Protein AF-A0A844DD32-F1 (afdb_monomer_lite)

Structure (mmCIF, N/CA/C/O backbone):
data_AF-A0A844DD32-F1
#
_entry.id   AF-A0A844DD32-F1
#
loop_
_atom_site.group_PDB
_atom_site.id
_atom_site.type_symbol
_atom_site.label_atom_id
_atom_site.label_alt_id
_atom_site.label_comp_id
_atom_site.label_asym_id
_atom_site.label_entity_id
_atom_site.label_seq_id
_atom_site.pdbx_PDB_ins_code
_atom_site.Cartn_x
_atom_site.Cartn_y
_atom_site.Cartn_z
_atom_site.occupancy
_atom_site.B_iso_or_equiv
_atom_site.auth_seq_id
_atom_site.auth_comp_id
_atom_site.auth_asym_id
_atom_site.auth_atom_id
_atom_site.pdbx_PDB_model_num
ATOM 1 N N . MET A 1 1 ? -23.921 14.539 24.095 1.00 48.16 1 MET A N 1
ATOM 2 C CA . MET A 1 1 ? -22.974 13.669 23.365 1.00 48.16 1 MET A CA 1
ATOM 3 C C . MET A 1 1 ? -21.650 13.730 24.104 1.00 48.16 1 MET A C 1
ATOM 5 O O . MET A 1 1 ? -21.201 14.826 24.404 1.00 48.16 1 MET A O 1
ATOM 9 N N . SER A 1 2 ? -21.142 12.584 24.557 1.00 51.53 2 SER A N 1
ATOM 10 C CA . SER A 1 2 ? -20.052 12.506 25.541 1.00 51.53 2 SER A CA 1
ATOM 11 C C . SER A 1 2 ? -18.689 12.735 24.883 1.00 51.53 2 SER A C 1
ATOM 13 O O . SER A 1 2 ? -18.417 12.130 23.850 1.00 51.53 2 SER A O 1
ATOM 15 N N . ALA A 1 3 ? -17.818 13.534 25.510 1.00 51.53 3 ALA A N 1
ATOM 16 C CA . ALA A 1 3 ? -16.422 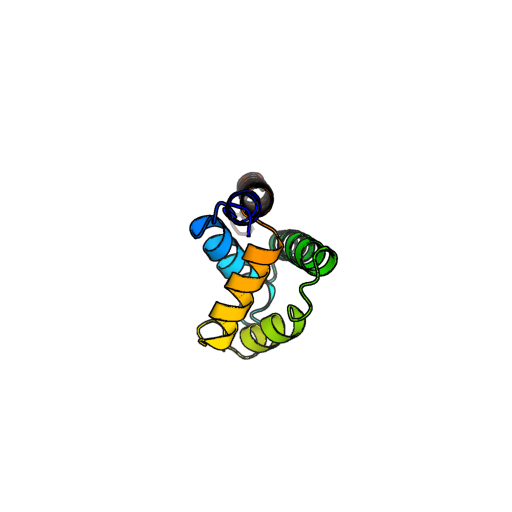13.755 25.099 1.00 51.53 3 ALA A CA 1
ATOM 17 C C . ALA A 1 3 ? -15.606 12.450 24.957 1.00 51.53 3 ALA A C 1
ATOM 19 O O . ALA A 1 3 ? -14.581 12.421 24.287 1.00 51.53 3 ALA A O 1
ATOM 20 N N . ARG A 1 4 ? -16.113 11.347 25.520 1.00 49.84 4 ARG A N 1
ATOM 21 C CA . ARG A 1 4 ? -15.544 10.001 25.409 1.00 49.84 4 ARG A CA 1
ATOM 22 C C . ARG A 1 4 ? -15.515 9.444 23.976 1.00 49.84 4 ARG A C 1
ATOM 24 O O . ARG A 1 4 ? -14.626 8.669 23.674 1.00 49.84 4 ARG A O 1
ATOM 31 N N . LEU A 1 5 ? -16.434 9.868 23.101 1.00 46.81 5 LEU A N 1
ATOM 32 C CA . LEU A 1 5 ? -16.444 9.474 21.679 1.00 46.81 5 LEU A CA 1
ATOM 33 C C . LEU A 1 5 ? -15.402 10.231 20.840 1.00 46.81 5 LEU A C 1
ATOM 35 O O . LEU A 1 5 ? -15.009 9.750 19.787 1.00 46.81 5 LEU A O 1
ATOM 39 N N . LEU A 1 6 ? -14.957 11.407 21.296 1.00 44.25 6 LEU A N 1
ATOM 40 C CA . LEU A 1 6 ? -13.899 12.169 20.6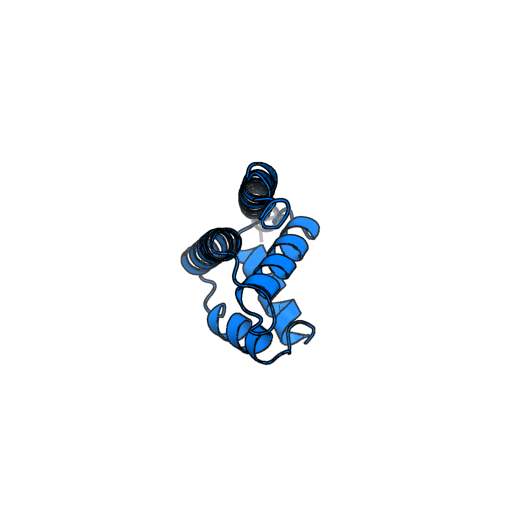23 1.00 44.25 6 LEU A CA 1
ATOM 41 C C . LEU A 1 6 ? -12.501 11.646 20.989 1.00 44.25 6 LEU A C 1
ATOM 43 O O . LEU A 1 6 ? -11.602 11.728 20.166 1.00 44.25 6 LEU A O 1
ATOM 47 N N . GLN A 1 7 ? -12.333 11.046 22.173 1.00 42.75 7 GLN A N 1
ATOM 48 C CA . GLN A 1 7 ? -11.068 10.425 22.595 1.00 42.75 7 GLN A CA 1
ATOM 49 C C . GLN A 1 7 ? -10.784 9.059 21.947 1.00 42.75 7 GLN A C 1
ATOM 51 O O . GLN A 1 7 ? -9.640 8.628 21.946 1.00 42.75 7 GLN A O 1
ATOM 56 N N . GLU A 1 8 ? -11.781 8.385 21.363 1.00 39.09 8 GLU A N 1
ATOM 57 C CA . GLU A 1 8 ? -11.559 7.180 20.535 1.00 39.09 8 GLU A CA 1
ATOM 58 C C . GLU A 1 8 ? -11.164 7.524 19.082 1.00 39.09 8 GLU A C 1
ATOM 60 O O . GLU A 1 8 ? -10.920 6.628 18.277 1.00 39.09 8 GLU A O 1
ATOM 65 N N . LEU A 1 9 ? -11.109 8.819 18.741 1.00 41.84 9 LEU A N 1
ATOM 66 C CA . LEU A 1 9 ? -10.874 9.347 17.392 1.00 41.84 9 LEU A CA 1
ATOM 67 C C . LEU A 1 9 ? -9.566 10.133 17.247 1.00 41.84 9 LEU A C 1
ATOM 69 O O . LEU A 1 9 ? -9.313 10.689 16.182 1.00 41.84 9 LEU A O 1
ATOM 73 N N . GLU A 1 10 ? -8.697 10.122 18.257 1.00 41.16 10 GLU A N 1
ATOM 74 C CA . GLU A 1 10 ? -7.270 10.345 18.026 1.00 41.16 10 GLU A CA 1
ATOM 75 C C . GLU A 1 10 ? -6.698 9.029 17.486 1.00 41.16 10 GLU A C 1
ATOM 77 O O . GLU A 1 10 ? -5.994 8.289 18.169 1.00 41.16 10 GLU A O 1
ATOM 82 N N . LEU A 1 11 ? -7.051 8.699 16.237 1.00 50.69 11 LEU A N 1
ATOM 83 C CA . LEU A 1 11 ? -6.126 7.940 15.408 1.00 50.69 11 LEU A CA 1
ATOM 84 C C . LEU A 1 11 ? -4.853 8.778 15.440 1.00 50.69 11 LEU A C 1
ATOM 86 O O . LEU A 1 11 ? -4.805 9.829 14.807 1.00 50.69 11 LEU A O 1
ATOM 90 N N . GLU A 1 12 ? -3.861 8.376 16.237 1.00 54.12 12 GLU A N 1
ATOM 91 C CA . GLU A 1 12 ? -2.501 8.837 16.005 1.00 54.12 12 GLU A CA 1
ATOM 92 C C . GLU A 1 12 ? -2.279 8.580 14.521 1.00 54.12 12 GLU A C 1
ATOM 94 O O . GLU A 1 12 ? -2.366 7.446 14.058 1.00 54.12 12 GLU A O 1
ATOM 99 N N . GLU A 1 13 ? -2.203 9.640 13.732 1.00 62.50 13 GLU A N 1
ATOM 100 C CA . GLU A 1 13 ? -1.913 9.530 12.321 1.00 62.50 13 GLU A CA 1
ATOM 101 C C . GLU A 1 13 ? -0.398 9.507 12.212 1.00 62.50 13 GLU A C 1
ATOM 103 O O . GLU A 1 13 ? 0.315 10.280 12.853 1.00 62.50 13 GLU A O 1
ATOM 108 N N . CYS A 1 14 ? 0.110 8.615 11.376 1.00 77.88 14 CYS A N 1
ATOM 109 C CA . CYS A 1 14 ? 1.521 8.563 11.044 1.00 77.88 14 CYS A CA 1
ATOM 110 C C . CYS A 1 14 ? 1.648 8.856 9.543 1.00 77.88 14 CYS A C 1
ATOM 112 O O . CYS A 1 14 ? 1.692 7.940 8.716 1.00 77.88 14 CYS A O 1
ATOM 114 N N . PRO A 1 15 ? 1.681 10.148 9.156 1.00 83.75 15 PRO A N 1
ATOM 115 C CA . PRO A 1 15 ? 1.751 10.541 7.751 1.00 83.75 15 PRO A CA 1
ATOM 116 C C . PRO A 1 15 ? 2.963 9.930 7.042 1.00 83.75 15 PRO A C 1
ATOM 118 O O . PRO A 1 15 ? 2.879 9.526 5.884 1.00 83.75 15 PRO A O 1
ATOM 121 N N . GLN A 1 16 ? 4.081 9.798 7.761 1.00 89.19 16 GLN A N 1
ATOM 122 C CA . GLN A 1 16 ? 5.329 9.289 7.206 1.00 89.19 16 GLN A CA 1
ATOM 123 C C . GLN A 1 16 ? 5.263 7.797 6.856 1.00 89.19 16 GLN A C 1
ATOM 125 O O . GLN A 1 16 ? 5.713 7.409 5.776 1.00 89.19 16 GLN A O 1
ATOM 130 N N . CYS A 1 17 ? 4.691 6.951 7.720 1.00 92.00 17 CYS A N 1
ATOM 131 C CA . CYS A 1 17 ? 4.558 5.523 7.424 1.00 92.00 17 CYS A CA 1
ATOM 132 C C . CYS A 1 17 ? 3.497 5.266 6.350 1.00 92.00 17 CYS A C 1
ATOM 134 O O . CYS A 1 17 ? 3.701 4.389 5.513 1.00 92.00 17 CYS A O 1
ATOM 136 N N . ILE A 1 18 ? 2.428 6.070 6.289 1.00 92.31 18 ILE A N 1
ATOM 137 C CA . ILE A 1 18 ? 1.448 6.015 5.193 1.00 92.31 18 ILE A CA 1
ATOM 138 C C . ILE A 1 18 ? 2.115 6.360 3.857 1.00 92.31 18 ILE A C 1
ATOM 140 O O . ILE A 1 18 ? 1.993 5.597 2.899 1.00 92.31 18 ILE A O 1
ATOM 144 N N . ALA A 1 19 ? 2.876 7.456 3.798 1.00 91.94 19 ALA A N 1
ATOM 145 C CA . ALA A 1 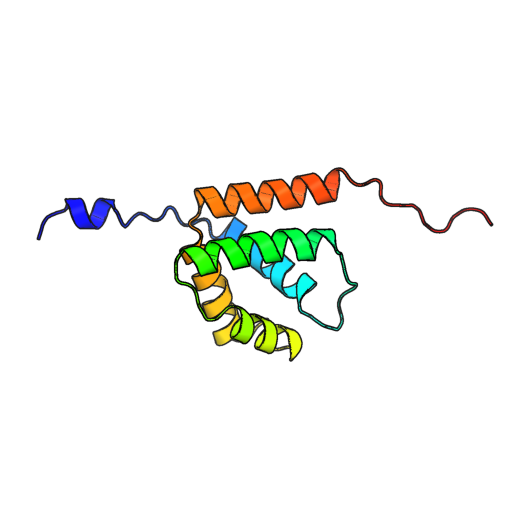19 ? 3.615 7.844 2.598 1.00 91.94 19 ALA A CA 1
ATOM 146 C C . ALA A 1 19 ? 4.651 6.783 2.187 1.00 91.94 19 ALA A C 1
ATOM 148 O O . ALA A 1 19 ? 4.774 6.449 1.008 1.00 91.94 19 ALA A O 1
ATOM 149 N N . THR A 1 20 ? 5.364 6.215 3.162 1.00 93.50 20 THR A N 1
ATOM 150 C CA . THR A 1 20 ? 6.365 5.165 2.931 1.00 93.50 20 THR A CA 1
ATOM 151 C C . THR A 1 20 ? 5.720 3.904 2.366 1.00 93.50 20 THR A C 1
ATOM 153 O O . THR A 1 20 ? 6.139 3.413 1.319 1.00 93.50 20 THR A O 1
ATOM 156 N N . PHE A 1 21 ? 4.657 3.408 3.002 1.00 94.88 21 PHE A N 1
ATOM 157 C CA . PHE A 1 21 ? 3.854 2.317 2.461 1.00 94.88 21 PHE A CA 1
ATOM 158 C C . PHE A 1 21 ? 3.377 2.627 1.045 1.00 94.88 21 PHE A C 1
ATOM 160 O O . PHE A 1 21 ? 3.499 1.769 0.178 1.00 94.88 21 PHE A O 1
ATOM 167 N N . TYR A 1 22 ? 2.859 3.832 0.794 1.00 95.94 22 TYR A N 1
ATOM 168 C CA . TYR A 1 22 ? 2.336 4.188 -0.517 1.00 95.94 22 TYR A CA 1
ATOM 169 C C . TYR A 1 22 ? 3.415 4.102 -1.600 1.00 95.94 22 TYR A C 1
ATOM 171 O O . TYR A 1 22 ? 3.177 3.529 -2.661 1.00 95.94 22 TYR A O 1
ATOM 179 N N . ALA A 1 23 ? 4.632 4.568 -1.314 1.00 94.75 23 ALA A N 1
ATOM 180 C CA . ALA A 1 23 ? 5.765 4.401 -2.219 1.00 94.75 23 ALA A CA 1
ATOM 181 C C . ALA A 1 23 ? 6.048 2.916 -2.522 1.00 94.75 23 ALA A C 1
ATOM 183 O O . ALA A 1 23 ? 6.228 2.542 -3.681 1.00 94.75 23 ALA A O 1
ATOM 184 N N . PHE A 1 24 ? 6.019 2.045 -1.510 1.00 95.12 24 PHE A N 1
ATOM 185 C CA . PHE A 1 24 ? 6.184 0.601 -1.711 1.00 95.12 24 PHE A CA 1
ATOM 186 C C . PHE A 1 24 ? 5.014 -0.044 -2.452 1.00 95.12 24 PHE A C 1
ATOM 188 O O . PHE A 1 24 ? 5.224 -0.932 -3.277 1.00 95.12 24 PHE A O 1
ATOM 195 N N . PHE A 1 25 ? 3.791 0.418 -2.208 1.00 96.75 25 PHE A N 1
ATOM 196 C CA . PHE A 1 25 ? 2.608 -0.010 -2.939 1.00 96.75 25 PHE A CA 1
ATOM 197 C C . PHE A 1 25 ? 2.741 0.327 -4.426 1.00 96.75 25 PHE A C 1
ATOM 199 O O . PHE A 1 25 ? 2.439 -0.520 -5.268 1.00 96.75 25 PHE A O 1
ATOM 206 N N . VAL A 1 26 ? 3.244 1.524 -4.751 1.00 96.12 26 VAL A N 1
ATOM 207 C CA . VAL A 1 26 ? 3.553 1.923 -6.129 1.00 96.12 26 VAL A CA 1
ATOM 208 C C . VAL A 1 26 ? 4.584 0.979 -6.737 1.00 96.12 26 VAL A C 1
ATOM 210 O O . VAL A 1 26 ? 4.317 0.388 -7.777 1.00 96.12 26 VAL A O 1
ATOM 213 N N . VAL A 1 27 ? 5.708 0.741 -6.056 1.00 94.44 27 VAL A N 1
ATOM 214 C CA . VAL A 1 27 ? 6.747 -0.194 -6.527 1.00 94.44 27 VAL A CA 1
ATOM 215 C C . VAL A 1 27 ? 6.202 -1.608 -6.757 1.00 94.44 27 VAL A C 1
ATOM 217 O O . VAL A 1 27 ? 6.616 -2.285 -7.694 1.00 94.44 27 VAL A O 1
ATOM 220 N N . ALA A 1 28 ? 5.269 -2.070 -5.924 1.00 95.62 28 ALA A N 1
ATOM 221 C CA . ALA A 1 28 ? 4.698 -3.407 -6.046 1.00 95.62 28 ALA A CA 1
ATOM 222 C C . ALA A 1 28 ? 3.723 -3.570 -7.226 1.00 95.62 28 ALA A C 1
ATOM 224 O O . ALA A 1 28 ? 3.567 -4.696 -7.706 1.00 95.62 28 ALA A O 1
ATOM 225 N N . ASN A 1 29 ? 3.067 -2.489 -7.667 1.00 95.81 29 ASN A N 1
ATOM 226 C CA . ASN A 1 29 ? 1.957 -2.535 -8.630 1.00 95.81 29 ASN A CA 1
ATOM 227 C C . ASN A 1 29 ? 2.228 -1.793 -9.951 1.00 95.81 29 ASN A C 1
ATOM 229 O O . ASN A 1 29 ? 1.484 -1.987 -10.911 1.00 95.81 29 ASN A O 1
ATOM 233 N N . ASP A 1 30 ? 3.272 -0.969 -10.031 1.00 94.00 30 ASP A N 1
ATOM 234 C CA . ASP A 1 30 ? 3.684 -0.302 -11.266 1.00 94.00 30 ASP A CA 1
ATOM 235 C C . ASP A 1 30 ? 4.381 -1.316 -12.202 1.00 94.00 30 ASP A C 1
ATOM 237 O O . ASP A 1 30 ? 5.411 -1.891 -11.833 1.00 94.00 30 ASP A O 1
ATOM 241 N N . PRO A 1 31 ? 3.859 -1.558 -13.422 1.00 91.25 31 PRO A N 1
ATOM 242 C CA . PRO A 1 31 ? 4.420 -2.539 -14.351 1.00 91.25 31 PRO A CA 1
ATOM 243 C C . PRO A 1 31 ? 5.815 -2.167 -14.871 1.00 91.25 31 PRO A C 1
ATOM 245 O O . PRO A 1 31 ? 6.496 -3.026 -15.431 1.00 91.25 31 PRO A O 1
ATOM 248 N N . THR A 1 32 ? 6.240 -0.911 -14.713 1.00 91.94 32 THR A N 1
ATOM 249 C CA . THR A 1 32 ? 7.571 -0.435 -15.113 1.00 91.94 32 THR A CA 1
ATOM 250 C C . THR A 1 32 ? 8.645 -0.723 -14.065 1.00 91.94 32 THR A C 1
ATOM 252 O O . THR A 1 32 ? 9.836 -0.639 -14.368 1.00 91.94 32 THR A O 1
ATOM 255 N N . GLN A 1 33 ? 8.247 -1.091 -12.843 1.00 88.50 33 GLN A N 1
ATOM 256 C CA . GLN A 1 33 ? 9.166 -1.335 -11.739 1.00 88.50 33 GLN A CA 1
ATOM 257 C C . GLN A 1 33 ? 9.650 -2.794 -11.713 1.00 88.50 33 GLN A C 1
ATOM 259 O O . GLN A 1 33 ? 8.882 -3.725 -11.987 1.00 88.50 33 GLN A O 1
ATOM 264 N N . PRO A 1 34 ? 10.920 -3.045 -11.343 1.00 87.94 34 PRO A N 1
ATOM 265 C CA . PRO A 1 34 ? 11.407 -4.397 -11.117 1.00 87.94 34 PRO A CA 1
ATOM 266 C C . PRO A 1 34 ? 10.606 -5.092 -10.014 1.00 87.94 34 PRO A C 1
ATOM 268 O O . PRO A 1 34 ? 10.454 -4.575 -8.906 1.00 87.94 34 PRO A O 1
ATOM 271 N N . ARG A 1 35 ? 10.134 -6.313 -10.287 1.00 87.56 35 ARG A N 1
ATOM 272 C CA . ARG A 1 35 ? 9.407 -7.100 -9.287 1.00 87.56 35 ARG A CA 1
ATOM 273 C C . ARG A 1 35 ? 10.327 -7.462 -8.125 1.00 87.56 35 ARG A C 1
ATOM 275 O O . ARG A 1 35 ? 11.274 -8.226 -8.292 1.00 87.56 35 ARG A O 1
ATOM 282 N N . ASN A 1 36 ? 9.992 -6.973 -6.936 1.00 90.00 36 ASN A N 1
ATOM 283 C CA . ASN A 1 36 ? 10.630 -7.371 -5.688 1.00 90.00 36 ASN A CA 1
ATOM 284 C C . ASN A 1 36 ? 9.649 -8.224 -4.857 1.00 90.00 36 ASN A C 1
ATOM 286 O O . ASN A 1 36 ? 8.720 -7.665 -4.268 1.00 90.00 36 ASN A O 1
ATOM 290 N N . PRO A 1 37 ? 9.847 -9.556 -4.765 1.00 91.62 37 PRO A N 1
ATOM 291 C CA . PRO A 1 37 ? 8.939 -10.449 -4.039 1.00 91.62 37 PRO A CA 1
ATOM 292 C C . PRO A 1 37 ? 8.759 -10.090 -2.561 1.00 91.62 37 PRO A C 1
ATOM 294 O O . PRO A 1 37 ? 7.712 -10.355 -1.980 1.00 91.62 37 PRO A O 1
ATOM 297 N N . MET A 1 38 ? 9.770 -9.472 -1.948 1.00 92.06 38 MET A N 1
ATOM 298 C CA . MET A 1 38 ? 9.729 -9.076 -0.543 1.00 92.06 38 MET A CA 1
ATOM 299 C C . MET A 1 38 ? 8.841 -7.851 -0.336 1.00 92.06 38 MET A C 1
ATOM 301 O O . MET A 1 38 ? 7.987 -7.850 0.545 1.00 92.06 38 MET A O 1
ATOM 305 N N . VAL A 1 39 ? 8.979 -6.849 -1.209 1.00 93.88 39 VAL A N 1
ATOM 306 C CA . VAL A 1 39 ? 8.079 -5.687 -1.227 1.00 93.88 39 VAL A CA 1
ATOM 307 C C . VAL A 1 39 ? 6.649 -6.147 -1.511 1.00 93.88 39 VAL A C 1
ATOM 309 O O . VAL A 1 39 ? 5.734 -5.761 -0.794 1.00 93.88 39 VAL A O 1
ATOM 312 N N . GLN A 1 40 ? 6.450 -7.043 -2.484 1.00 95.12 40 GLN A N 1
ATOM 313 C CA . GLN A 1 40 ? 5.129 -7.606 -2.790 1.00 95.12 40 GLN A CA 1
ATOM 314 C C . GLN A 1 40 ? 4.511 -8.336 -1.593 1.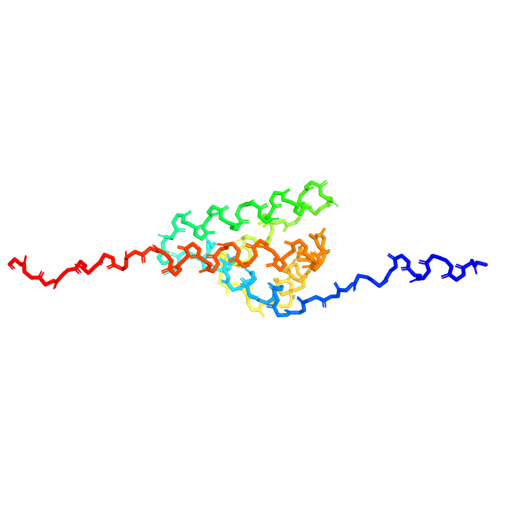00 95.12 40 GLN A C 1
ATOM 316 O O . GLN A 1 40 ? 3.321 -8.169 -1.320 1.00 95.12 40 GLN A O 1
ATOM 321 N N . HIS A 1 41 ? 5.305 -9.119 -0.860 1.00 95.94 41 HIS A N 1
ATOM 322 C CA . HIS A 1 41 ? 4.849 -9.817 0.336 1.00 95.94 41 HIS A CA 1
ATOM 323 C C . HIS A 1 41 ? 4.384 -8.841 1.426 1.00 95.94 41 HIS A C 1
ATOM 325 O O . HIS A 1 41 ? 3.267 -8.971 1.929 1.00 95.94 41 HIS A O 1
ATOM 331 N N . HIS A 1 42 ? 5.199 -7.836 1.756 1.00 96.75 42 HIS A N 1
ATOM 332 C CA . HIS A 1 42 ? 4.863 -6.849 2.787 1.00 96.75 42 HIS A CA 1
ATOM 333 C C . HIS A 1 42 ? 3.680 -5.967 2.396 1.00 96.75 42 HIS A C 1
ATOM 335 O O . HIS A 1 42 ? 2.757 -5.794 3.192 1.00 96.75 42 HIS A O 1
ATOM 341 N N . VAL A 1 43 ? 3.629 -5.503 1.146 1.00 96.94 43 VAL A N 1
ATOM 342 C CA . VAL A 1 43 ? 2.469 -4.772 0.617 1.00 96.94 43 VAL A CA 1
ATOM 343 C C . VAL A 1 43 ? 1.203 -5.626 0.721 1.00 96.94 43 VAL A C 1
ATOM 345 O O . VAL A 1 43 ? 0.182 -5.142 1.205 1.00 96.94 43 VAL A O 1
ATOM 348 N N . SER A 1 44 ? 1.269 -6.913 0.366 1.00 96.88 44 SER A N 1
ATOM 349 C CA . SER A 1 44 ? 0.122 -7.827 0.481 1.00 96.88 44 SER A CA 1
ATOM 350 C C . SER A 1 44 ? -0.341 -8.005 1.930 1.00 96.88 44 SER A C 1
ATOM 352 O O . SER A 1 44 ? -1.545 -8.040 2.181 1.00 96.88 44 SER A O 1
ATOM 354 N N . ARG A 1 45 ? 0.584 -8.073 2.900 1.00 97.06 45 ARG A N 1
ATOM 355 C CA . ARG A 1 45 ? 0.246 -8.126 4.335 1.00 97.06 45 ARG A CA 1
ATOM 356 C C . ARG A 1 45 ? -0.502 -6.868 4.781 1.00 97.06 45 ARG A C 1
ATOM 358 O O . ARG A 1 45 ? -1.511 -6.987 5.474 1.00 97.06 45 ARG A O 1
ATOM 365 N N . ILE A 1 46 ? -0.031 -5.683 4.385 1.00 96.44 46 ILE A N 1
ATOM 366 C CA . ILE A 1 46 ? -0.662 -4.401 4.744 1.00 96.44 46 ILE A CA 1
ATOM 367 C C . ILE A 1 46 ? -2.054 -4.297 4.109 1.00 96.44 46 ILE A C 1
ATOM 369 O O . ILE A 1 46 ? -3.024 -3.993 4.803 1.00 96.44 46 ILE A O 1
ATOM 373 N N . VAL A 1 47 ? -2.185 -4.645 2.825 1.00 97.50 47 VAL A N 1
ATOM 374 C CA . VAL A 1 47 ? -3.477 -4.686 2.120 1.00 97.50 47 VAL A CA 1
ATOM 375 C C . VAL A 1 47 ? -4.450 -5.659 2.792 1.00 97.50 47 VAL A C 1
ATOM 377 O O . VAL A 1 47 ? -5.605 -5.307 3.022 1.00 97.50 47 VAL A O 1
ATOM 380 N N . ALA A 1 48 ? -3.996 -6.859 3.165 1.00 96.62 48 ALA A N 1
ATOM 381 C CA . ALA A 1 48 ? -4.825 -7.835 3.871 1.00 96.62 48 ALA A CA 1
ATOM 382 C C . ALA A 1 48 ? -5.266 -7.327 5.254 1.00 96.62 48 ALA A C 1
ATOM 384 O O . ALA A 1 48 ? -6.409 -7.547 5.658 1.00 96.62 48 ALA A O 1
ATOM 385 N N . CYS A 1 49 ? -4.391 -6.611 5.968 1.00 96.19 49 CYS A N 1
ATOM 386 C CA . CYS A 1 49 ? -4.740 -5.978 7.237 1.00 96.19 49 CYS A CA 1
ATOM 387 C C . CYS A 1 49 ? -5.820 -4.903 7.057 1.00 96.19 49 CYS A C 1
ATOM 389 O O . CYS A 1 49 ? -6.793 -4.894 7.812 1.00 96.19 49 CYS A O 1
ATOM 391 N N . ALA A 1 50 ? -5.693 -4.046 6.040 1.00 95.88 50 ALA A N 1
ATOM 392 C CA . ALA A 1 50 ? -6.699 -3.037 5.717 1.00 95.88 50 ALA A CA 1
ATOM 393 C C . ALA A 1 50 ? -8.044 -3.680 5.332 1.00 95.88 50 ALA A C 1
ATOM 395 O O . ALA A 1 50 ? -9.097 -3.262 5.816 1.00 95.88 50 ALA A O 1
ATOM 396 N N . ALA A 1 51 ? -8.013 -4.744 4.522 1.00 96.38 51 ALA A N 1
ATOM 397 C CA . ALA A 1 51 ? -9.203 -5.488 4.113 1.00 96.38 51 ALA A CA 1
ATOM 398 C C . ALA A 1 51 ? -9.938 -6.117 5.305 1.00 96.38 51 ALA A C 1
ATOM 400 O O . ALA A 1 51 ? -11.154 -5.975 5.425 1.00 96.38 51 ALA A O 1
ATOM 401 N N . ALA A 1 52 ? -9.205 -6.726 6.244 1.00 95.62 52 ALA A N 1
ATOM 402 C CA . ALA A 1 52 ? -9.775 -7.266 7.481 1.00 95.62 52 ALA A CA 1
ATOM 403 C C . ALA A 1 52 ? -10.443 -6.191 8.362 1.00 95.62 52 ALA A C 1
ATOM 405 O O . ALA A 1 52 ? -11.275 -6.515 9.207 1.00 95.62 52 ALA A O 1
ATOM 406 N N . ARG A 1 53 ? -10.093 -4.916 8.159 1.00 94.19 53 ARG A N 1
ATOM 407 C CA . ARG A 1 53 ? -10.649 -3.752 8.865 1.00 94.19 53 ARG A CA 1
ATOM 408 C C . ARG A 1 53 ? -11.712 -3.007 8.048 1.00 94.19 53 ARG A C 1
ATOM 410 O O . ARG A 1 53 ? -12.200 -1.974 8.490 1.00 94.19 53 ARG A O 1
ATOM 417 N N . GLY A 1 54 ? -12.101 -3.542 6.887 1.00 94.12 54 GLY A N 1
ATOM 418 C CA . GLY A 1 54 ? -13.210 -3.041 6.073 1.00 94.12 54 GLY A CA 1
ATOM 419 C C . GLY A 1 54 ? -12.812 -2.187 4.867 1.00 94.12 54 GLY A C 1
ATOM 420 O O . GLY A 1 54 ? -13.692 -1.625 4.219 1.00 94.12 54 GLY A O 1
ATOM 421 N N . PHE A 1 55 ? -11.524 -2.081 4.532 1.00 96.25 55 PHE A N 1
ATOM 422 C CA . PHE A 1 55 ? -11.101 -1.384 3.317 1.00 96.25 55 PHE A CA 1
ATOM 423 C C . PHE A 1 55 ? -11.282 -2.268 2.074 1.00 96.25 55 PHE A C 1
ATOM 425 O O . PHE A 1 55 ? -10.656 -3.317 1.954 1.00 96.25 55 PHE A O 1
ATOM 432 N N . THR A 1 56 ? -12.107 -1.836 1.118 1.00 95.62 56 THR A N 1
ATOM 433 C CA . THR A 1 56 ? -12.494 -2.649 -0.054 1.00 95.62 56 THR A CA 1
ATOM 434 C C . THR A 1 56 ? -11.945 -2.161 -1.396 1.00 95.62 56 THR A C 1
ATOM 436 O O . THR A 1 56 ? -12.269 -2.756 -2.412 1.00 95.62 56 THR A O 1
ATOM 439 N N . HIS A 1 57 ? -11.136 -1.097 -1.426 1.00 96.62 57 HIS A N 1
ATOM 440 C CA . HIS A 1 57 ? -10.746 -0.403 -2.668 1.00 96.62 57 HIS A CA 1
ATOM 441 C C . HIS A 1 57 ? -9.263 -0.594 -3.038 1.00 96.62 57 HIS A C 1
ATOM 443 O O . HIS A 1 57 ? -8.672 0.232 -3.737 1.00 96.62 57 HIS A O 1
ATOM 449 N N . ALA A 1 58 ? -8.620 -1.649 -2.528 1.00 96.38 58 ALA A N 1
ATOM 450 C CA . ALA A 1 58 ? -7.194 -1.893 -2.763 1.00 96.38 58 ALA A CA 1
ATOM 451 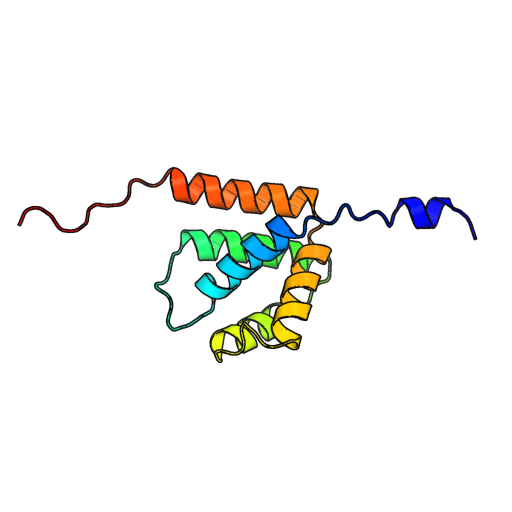C C . ALA A 1 58 ? -6.900 -2.311 -4.212 1.00 96.38 58 ALA A C 1
ATOM 453 O O . ALA A 1 58 ? -5.856 -1.964 -4.756 1.00 96.38 58 ALA A O 1
ATOM 454 N N . ASP A 1 59 ? -7.834 -3.016 -4.844 1.00 97.00 59 ASP A N 1
ATOM 455 C CA . ASP A 1 59 ? -7.812 -3.392 -6.257 1.00 97.00 59 ASP A CA 1
ATOM 456 C C . ASP A 1 59 ? -7.975 -2.175 -7.178 1.00 97.00 59 ASP A C 1
ATOM 458 O O . ASP A 1 59 ? -7.227 -2.033 -8.144 1.00 97.00 59 ASP A O 1
ATOM 462 N N . VAL A 1 60 ? -8.886 -1.256 -6.840 1.00 97.81 60 VAL A N 1
ATOM 463 C CA . VAL A 1 60 ? -9.049 0.024 -7.545 1.00 97.81 60 VAL A CA 1
ATOM 464 C C . VAL A 1 60 ? -7.750 0.818 -7.478 1.00 97.81 60 VAL A C 1
ATOM 466 O O . VAL A 1 60 ? -7.263 1.297 -8.502 1.00 97.81 60 VAL A O 1
ATOM 469 N N . LEU A 1 61 ? -7.147 0.908 -6.290 1.00 98.25 61 LEU A N 1
ATOM 470 C CA . LEU A 1 61 ? -5.868 1.584 -6.119 1.00 98.25 61 LEU A CA 1
ATOM 471 C C . LEU A 1 61 ? -4.747 0.918 -6.937 1.00 98.25 61 LEU A C 1
ATOM 473 O O . LEU A 1 61 ? -3.989 1.612 -7.614 1.00 98.25 61 LEU A O 1
ATOM 477 N N . ALA A 1 62 ? -4.659 -0.415 -6.917 1.00 97.44 62 ALA A N 1
ATOM 478 C CA . ALA A 1 62 ? -3.695 -1.162 -7.725 1.00 97.44 62 ALA A CA 1
ATOM 479 C C . ALA A 1 62 ? -3.894 -0.913 -9.229 1.00 97.44 62 ALA A C 1
ATOM 481 O O . ALA A 1 62 ? -2.915 -0.737 -9.950 1.00 97.44 62 ALA A O 1
ATOM 482 N N . GLY A 1 63 ? -5.144 -0.828 -9.696 1.00 98.00 63 GLY A N 1
ATOM 483 C CA . GLY A 1 63 ? -5.480 -0.487 -11.078 1.00 98.00 63 GLY A CA 1
ATOM 484 C C . GLY A 1 63 ? -5.025 0.921 -11.475 1.00 98.00 63 GLY A C 1
ATOM 485 O O . GLY A 1 63 ? -4.424 1.093 -12.536 1.00 98.00 63 GLY A O 1
ATOM 486 N N . LEU A 1 64 ? -5.237 1.918 -10.607 1.00 98.19 64 LEU A N 1
ATOM 487 C CA . LEU A 1 64 ? -4.756 3.288 -10.831 1.00 98.19 64 LEU A CA 1
ATOM 488 C C . LEU A 1 64 ? -3.229 3.315 -10.968 1.00 98.19 64 LEU A C 1
ATOM 490 O O . LEU A 1 64 ? -2.714 3.830 -11.960 1.00 98.19 64 LEU A O 1
ATOM 494 N N . VAL A 1 65 ? -2.505 2.696 -10.032 1.00 97.62 65 VAL A N 1
ATOM 495 C CA . VAL A 1 65 ? -1.038 2.592 -10.094 1.00 97.62 65 VAL A CA 1
ATOM 496 C C . VAL A 1 65 ? -0.585 1.856 -11.356 1.00 97.62 65 VAL A C 1
ATOM 498 O O . VAL A 1 65 ? 0.270 2.357 -12.081 1.00 97.62 65 VAL A O 1
ATOM 501 N N . GLY A 1 66 ? -1.197 0.713 -11.668 1.00 97.19 66 GLY A N 1
ATOM 502 C CA . GLY A 1 66 ? -0.852 -0.090 -12.840 1.00 97.19 66 GLY A CA 1
ATOM 503 C C . GLY A 1 66 ? -1.082 0.629 -14.174 1.00 97.19 66 GLY A C 1
ATOM 504 O O . GLY A 1 66 ? -0.455 0.290 -15.175 1.00 97.19 66 GLY A O 1
ATOM 505 N N . SER A 1 67 ? -1.951 1.644 -14.185 1.00 97.25 67 SER A N 1
ATOM 506 C CA . SER A 1 67 ? -2.227 2.508 -15.340 1.00 97.25 67 SER A CA 1
ATOM 507 C C . SER A 1 67 ? -1.376 3.787 -15.397 1.00 97.25 67 SER A C 1
ATOM 509 O O . SER A 1 67 ? -1.581 4.615 -16.284 1.00 97.25 67 SER A O 1
ATOM 511 N N . GLY A 1 68 ? -0.428 3.971 -14.469 1.00 96.56 68 GLY A N 1
ATOM 512 C CA . GLY A 1 68 ? 0.422 5.165 -14.402 1.00 96.56 68 GLY A CA 1
ATOM 513 C C . GLY A 1 68 ? -0.235 6.376 -13.724 1.00 96.56 68 GLY A C 1
ATOM 514 O O . GLY A 1 68 ? 0.211 7.508 -13.907 1.00 96.56 68 GLY A O 1
ATOM 515 N N . GLN A 1 69 ? -1.308 6.167 -12.953 1.00 97.44 69 GLN A N 1
ATOM 516 C CA . GLN 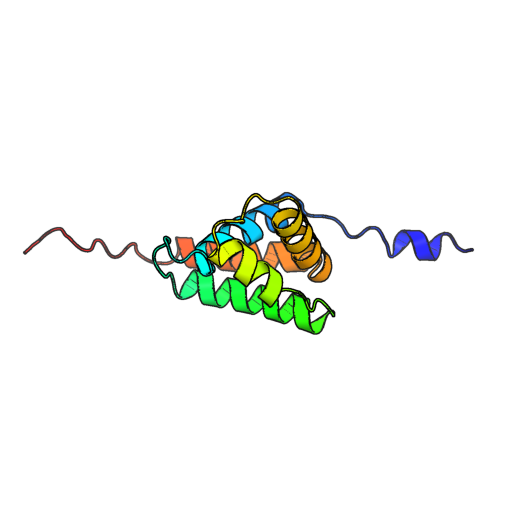A 1 69 ? -2.052 7.219 -12.249 1.00 97.44 69 GLN A CA 1
ATOM 517 C C . GLN A 1 69 ? -1.697 7.316 -10.757 1.00 97.44 69 GLN A C 1
ATOM 519 O O . GLN A 1 69 ? -2.491 7.818 -9.958 1.00 97.44 69 GLN A O 1
ATOM 524 N N . GLN A 1 70 ? -0.499 6.881 -10.362 1.00 95.50 70 GLN A N 1
ATOM 525 C CA . GLN A 1 70 ? -0.043 6.865 -8.967 1.00 95.50 70 GLN A CA 1
ATOM 526 C C . GLN A 1 70 ? 0.042 8.251 -8.298 1.00 95.50 70 GLN A C 1
ATOM 528 O O . GLN A 1 70 ? 0.136 8.330 -7.077 1.00 95.50 70 GLN A O 1
ATOM 533 N N . LEU A 1 71 ? 0.007 9.347 -9.062 1.00 96.06 71 LEU A N 1
ATOM 534 C CA . LEU A 1 71 ? -0.025 10.720 -8.531 1.00 96.06 71 LEU A CA 1
ATOM 535 C C . LEU A 1 71 ? -1.392 11.403 -8.696 1.00 96.06 71 LEU A C 1
ATOM 537 O O . LEU A 1 71 ? -1.517 12.596 -8.432 1.00 96.06 71 LEU A O 1
ATOM 541 N N . SER A 1 72 ? -2.414 10.677 -9.156 1.00 96.94 72 SER A N 1
ATOM 542 C CA . SER A 1 72 ? -3.773 11.219 -9.227 1.00 96.94 72 SER A CA 1
ATOM 543 C C . SER A 1 72 ? -4.329 11.480 -7.825 1.00 96.94 72 SER A C 1
ATOM 545 O O . SER A 1 72 ? -4.021 10.752 -6.881 1.00 96.94 72 SER A O 1
ATOM 547 N N . GLU A 1 73 ? -5.195 12.488 -7.692 1.00 96.88 73 GLU A N 1
ATOM 548 C CA . GLU A 1 73 ? -5.882 12.800 -6.429 1.00 96.88 73 GLU A CA 1
ATOM 549 C C . GLU A 1 73 ? -6.598 11.566 -5.862 1.00 96.88 73 GLU A C 1
ATOM 551 O O . GLU A 1 73 ? -6.505 11.275 -4.672 1.00 96.88 73 GLU A O 1
ATOM 556 N N . GLN A 1 74 ? -7.236 10.785 -6.737 1.00 97.06 74 GLN A N 1
ATOM 557 C CA . GLN A 1 74 ? -7.924 9.560 -6.354 1.00 97.06 74 GLN A CA 1
ATOM 558 C C . GLN A 1 74 ? -6.967 8.492 -5.809 1.00 97.06 74 GLN A C 1
ATOM 560 O O . GLN A 1 74 ? -7.279 7.864 -4.797 1.00 97.06 74 GLN A O 1
ATOM 565 N N . ALA A 1 75 ? -5.810 8.281 -6.446 1.00 96.69 75 ALA A N 1
ATOM 566 C CA . ALA A 1 75 ? -4.832 7.298 -5.983 1.00 96.69 75 ALA A CA 1
ATOM 567 C C . ALA A 1 75 ? -4.214 7.708 -4.639 1.00 96.69 75 ALA A C 1
ATOM 569 O O . ALA A 1 75 ? -4.122 6.883 -3.731 1.00 96.69 75 ALA A O 1
ATOM 570 N N . LEU A 1 76 ? -3.877 8.991 -4.479 1.00 95.31 76 LEU A N 1
ATOM 571 C CA . LEU A 1 76 ? -3.369 9.532 -3.219 1.00 95.31 76 LEU A CA 1
ATOM 572 C C . LEU A 1 76 ? -4.407 9.404 -2.098 1.00 95.31 76 LEU A C 1
ATOM 574 O O . LEU A 1 76 ? -4.082 8.919 -1.018 1.00 95.31 76 LEU A O 1
ATOM 578 N N . TRP A 1 77 ? -5.668 9.759 -2.363 1.00 95.50 77 TRP A N 1
ATOM 579 C CA . TRP A 1 77 ? -6.748 9.619 -1.386 1.00 95.50 77 TRP A CA 1
ATOM 580 C C . TRP A 1 77 ? -6.962 8.158 -0.974 1.00 95.50 77 TRP A C 1
ATOM 582 O O . TRP A 1 77 ? -6.999 7.851 0.216 1.00 95.50 77 TRP A O 1
ATOM 592 N N . LEU A 1 78 ? -7.046 7.234 -1.938 1.00 97.00 78 LEU A N 1
ATOM 593 C CA . LEU A 1 78 ? -7.202 5.804 -1.658 1.00 97.00 78 LEU A CA 1
ATOM 594 C C . LEU A 1 78 ? -6.003 5.226 -0.894 1.00 97.00 78 LEU A C 1
ATOM 596 O O . LEU A 1 78 ? -6.203 4.429 0.022 1.00 97.00 78 LEU A O 1
ATOM 600 N N . GLY A 1 79 ? -4.779 5.635 -1.238 1.00 95.25 79 GLY A N 1
ATOM 601 C CA . GLY A 1 79 ? -3.557 5.236 -0.540 1.00 95.25 79 GLY A CA 1
ATOM 602 C C . GLY A 1 79 ? -3.550 5.686 0.919 1.00 95.25 79 GLY A C 1
ATOM 603 O O . GLY A 1 79 ? -3.290 4.876 1.811 1.00 95.25 79 GLY A O 1
ATOM 604 N N . THR A 1 80 ? -3.921 6.943 1.172 1.00 94.06 80 THR A N 1
ATOM 605 C CA . THR A 1 80 ? -4.045 7.486 2.528 1.00 94.06 80 THR A CA 1
ATOM 606 C C . THR A 1 80 ? -5.119 6.753 3.326 1.00 94.06 80 THR A C 1
ATOM 608 O O . THR A 1 80 ? -4.836 6.254 4.414 1.00 94.06 80 THR A O 1
ATOM 611 N N . ARG A 1 81 ? -6.323 6.580 2.759 1.00 94.75 81 ARG A N 1
ATOM 612 C CA . ARG A 1 81 ? -7.422 5.858 3.421 1.00 94.75 81 ARG A CA 1
ATOM 613 C C . ARG A 1 81 ? -7.045 4.420 3.754 1.00 94.75 81 ARG A C 1
ATOM 615 O O . ARG A 1 81 ? -7.363 3.955 4.841 1.00 94.75 81 ARG A O 1
ATOM 622 N N . LEU A 1 82 ? -6.355 3.713 2.862 1.00 95.62 82 LEU A N 1
ATOM 623 C CA . LEU A 1 82 ? -5.876 2.360 3.146 1.00 95.62 82 LEU A CA 1
ATOM 624 C C . LEU A 1 82 ? -4.990 2.354 4.398 1.00 95.62 82 LEU A C 1
ATOM 626 O O . LEU A 1 82 ? -5.209 1.546 5.301 1.00 95.62 82 LEU A O 1
ATOM 630 N N . GLY A 1 83 ? -4.034 3.281 4.475 1.00 92.81 83 GLY A N 1
ATOM 631 C CA . GLY A 1 83 ? -3.147 3.402 5.626 1.00 92.81 83 GLY A CA 1
ATOM 632 C C . GLY A 1 83 ? -3.868 3.755 6.928 1.00 92.81 83 GLY A C 1
ATOM 633 O O . GLY A 1 83 ? -3.617 3.130 7.958 1.00 92.81 83 GLY A O 1
ATOM 634 N N . GLU A 1 84 ? -4.828 4.676 6.878 1.00 92.38 84 GLU A N 1
ATOM 635 C CA . GLU A 1 84 ? -5.686 5.018 8.022 1.00 92.38 84 GLU A CA 1
ATOM 636 C C . GLU A 1 84 ? -6.504 3.815 8.513 1.00 92.38 84 GLU A C 1
ATOM 638 O O . GLU A 1 84 ? -6.629 3.597 9.717 1.00 92.38 84 GLU A O 1
ATOM 643 N N . PHE A 1 85 ? -7.016 2.984 7.596 1.00 93.69 85 PHE A N 1
ATOM 644 C CA . PHE A 1 85 ? -7.745 1.765 7.954 1.00 93.69 85 PHE A CA 1
ATOM 645 C C . PHE A 1 85 ? -6.874 0.762 8.710 1.00 93.69 85 PHE A C 1
ATOM 647 O O . PHE A 1 85 ? -7.407 0.015 9.528 1.00 93.69 85 PHE A O 1
ATOM 654 N N . VAL A 1 86 ? -5.558 0.738 8.473 1.00 93.88 86 VAL A N 1
ATOM 655 C CA . VAL A 1 86 ? -4.601 -0.080 9.239 1.00 93.88 86 VAL A CA 1
ATOM 656 C C . VAL A 1 86 ? -4.332 0.525 10.623 1.00 93.88 86 VAL A C 1
ATOM 658 O O . VAL A 1 86 ? -4.222 -0.228 11.596 1.00 93.88 86 VAL A O 1
ATOM 661 N N . GLY A 1 87 ? -4.298 1.857 10.725 1.00 90.75 87 GLY A N 1
ATOM 662 C CA . GLY A 1 87 ? -3.976 2.624 11.936 1.00 90.75 87 GLY A CA 1
ATOM 663 C C . GLY A 1 87 ? -2.465 2.780 12.155 1.00 90.75 87 GLY A C 1
ATOM 664 O O . GLY A 1 87 ? -1.698 1.882 11.805 1.00 90.75 87 GLY A O 1
ATOM 665 N N . ALA A 1 88 ? -2.021 3.904 12.735 1.00 88.19 88 ALA A N 1
ATOM 666 C CA . ALA A 1 88 ? -0.600 4.273 12.734 1.00 88.19 88 ALA A CA 1
ATOM 667 C C . ALA A 1 88 ? 0.327 3.294 13.434 1.00 88.19 88 ALA A C 1
ATOM 669 O O . ALA A 1 88 ? 1.315 2.912 12.823 1.00 88.19 88 ALA A O 1
ATOM 670 N N . GLU A 1 89 ? 0.039 2.868 14.668 1.00 90.31 89 GLU A N 1
ATOM 671 C CA . GLU A 1 89 ? 0.946 1.970 15.400 1.00 90.31 89 GLU A CA 1
ATOM 672 C C . GLU A 1 89 ? 1.236 0.695 14.597 1.00 90.31 89 GLU A C 1
ATOM 674 O O . GLU A 1 89 ? 2.380 0.259 14.447 1.00 90.31 89 GLU A O 1
ATOM 679 N N . ARG A 1 90 ? 0.181 0.110 14.017 1.00 92.88 90 ARG A N 1
ATOM 680 C CA . ARG A 1 90 ? 0.299 -1.102 13.207 1.00 92.88 90 ARG A CA 1
ATOM 681 C C . ARG A 1 90 ? 0.954 -0.820 11.862 1.00 92.88 90 ARG A C 1
ATOM 683 O O . ARG A 1 90 ? 1.766 -1.624 11.419 1.00 92.88 90 ARG A O 1
ATOM 690 N N . MET A 1 91 ? 0.634 0.308 11.236 1.00 94.25 91 MET A N 1
ATOM 691 C CA . MET A 1 91 ? 1.252 0.720 9.981 1.00 94.25 91 MET A CA 1
ATOM 692 C C . MET A 1 91 ? 2.758 0.934 10.143 1.00 94.25 91 MET A C 1
ATOM 694 O O . MET A 1 91 ? 3.534 0.401 9.355 1.00 94.25 91 MET A O 1
ATOM 698 N N . GLN A 1 92 ? 3.168 1.657 11.185 1.00 93.94 92 GLN A N 1
ATOM 699 C CA . GLN A 1 92 ? 4.563 1.913 11.520 1.00 93.94 92 GLN A CA 1
ATOM 700 C C . GLN A 1 92 ? 5.310 0.594 11.731 1.00 93.94 92 GLN A C 1
ATOM 702 O O . GLN A 1 92 ? 6.290 0.344 11.039 1.00 93.94 92 GLN A O 1
ATOM 707 N N . SER A 1 93 ? 4.779 -0.306 12.567 1.00 94.88 93 SER A N 1
ATOM 708 C CA . SER A 1 93 ? 5.380 -1.628 12.789 1.00 94.88 93 SER A CA 1
ATOM 709 C C . SER A 1 93 ? 5.540 -2.441 11.496 1.00 94.88 93 SER A C 1
ATOM 711 O O . SER A 1 93 ? 6.585 -3.047 11.286 1.00 94.88 93 SER A O 1
ATOM 713 N N . MET A 1 94 ? 4.539 -2.451 10.609 1.00 95.19 94 MET A N 1
ATOM 714 C CA . MET A 1 94 ? 4.613 -3.208 9.350 1.00 95.19 94 MET A CA 1
ATOM 715 C C . MET A 1 94 ? 5.571 -2.578 8.328 1.00 95.19 94 MET A C 1
ATOM 717 O O . MET A 1 94 ? 6.186 -3.294 7.538 1.00 95.19 94 MET A O 1
ATOM 721 N N . VAL A 1 95 ? 5.701 -1.249 8.327 1.00 94.12 95 VAL A N 1
ATOM 722 C CA . VAL A 1 95 ? 6.690 -0.536 7.508 1.00 94.12 95 VAL A CA 1
ATOM 723 C C . VAL A 1 95 ? 8.104 -0.786 8.032 1.00 94.12 95 VAL A C 1
ATOM 725 O O . VAL A 1 95 ? 8.999 -1.043 7.228 1.00 94.12 95 VAL A O 1
ATOM 728 N N . ASP A 1 96 ? 8.304 -0.779 9.348 1.00 94.12 96 ASP A N 1
ATOM 729 C CA . ASP A 1 96 ? 9.601 -1.062 9.967 1.00 94.12 96 ASP A CA 1
ATOM 730 C C . ASP A 1 96 ? 10.063 -2.498 9.689 1.00 94.12 96 ASP A C 1
ATOM 732 O O . ASP A 1 96 ? 11.211 -2.691 9.287 1.00 94.12 96 ASP A O 1
ATOM 736 N N . ASP A 1 97 ? 9.163 -3.488 9.789 1.00 94.25 97 ASP A N 1
ATOM 737 C CA . ASP A 1 97 ? 9.424 -4.878 9.377 1.00 94.25 97 ASP A CA 1
ATOM 738 C C . ASP A 1 97 ? 9.953 -4.938 7.933 1.00 94.25 97 ASP A C 1
ATOM 740 O O . ASP A 1 97 ? 10.962 -5.579 7.635 1.00 94.25 97 ASP A O 1
ATOM 744 N N . MET A 1 98 ? 9.273 -4.241 7.018 1.00 93.81 98 MET A N 1
ATOM 745 C CA . MET A 1 98 ? 9.636 -4.217 5.603 1.00 93.81 98 MET A CA 1
ATOM 746 C C . MET A 1 98 ? 10.996 -3.555 5.364 1.00 93.81 98 MET A C 1
ATOM 748 O O . MET A 1 98 ? 11.789 -4.057 4.564 1.00 93.81 98 MET A O 1
ATOM 752 N N . LEU A 1 99 ? 11.282 -2.439 6.040 1.00 92.94 99 LEU A N 1
ATOM 753 C CA . LEU A 1 99 ? 12.566 -1.746 5.937 1.00 92.94 99 LEU A CA 1
ATOM 754 C C . LEU A 1 99 ? 13.710 -2.593 6.504 1.00 92.94 99 LEU A C 1
ATOM 756 O O . LEU A 1 99 ? 14.768 -2.673 5.877 1.00 92.94 99 LEU A O 1
ATOM 760 N N . ALA A 1 100 ? 13.493 -3.262 7.637 1.00 92.94 100 ALA A N 1
ATOM 761 C CA . ALA A 1 100 ? 14.468 -4.167 8.231 1.00 92.94 100 ALA A CA 1
ATOM 762 C C . ALA A 1 100 ? 14.787 -5.339 7.290 1.00 92.94 100 ALA A C 1
ATOM 764 O O . ALA A 1 100 ? 15.956 -5.632 7.038 1.00 92.94 100 ALA A O 1
ATOM 765 N N . ASP A 1 101 ? 13.771 -5.968 6.699 1.00 90.88 101 ASP A N 1
ATOM 766 C CA . ASP A 1 101 ? 13.960 -7.063 5.743 1.00 90.88 101 ASP A CA 1
ATOM 767 C C . ASP A 1 101 ? 14.704 -6.615 4.472 1.00 90.88 101 ASP A C 1
ATOM 769 O O . ASP A 1 101 ? 15.547 -7.347 3.943 1.00 90.88 101 ASP A O 1
ATOM 773 N N . LEU A 1 102 ? 14.441 -5.394 3.992 1.00 88.50 102 LEU A N 1
ATOM 774 C CA . LEU A 1 102 ? 15.161 -4.797 2.860 1.00 88.50 102 LEU A CA 1
ATOM 775 C C . LEU A 1 102 ? 16.636 -4.530 3.172 1.00 88.50 102 LEU A C 1
ATOM 777 O O . LEU A 1 102 ? 17.474 -4.714 2.291 1.00 88.50 102 LEU A O 1
ATOM 781 N N . GLN A 1 103 ? 16.958 -4.140 4.405 1.00 86.75 103 GLN A N 1
ATOM 782 C CA . GLN A 1 103 ? 18.332 -3.888 4.848 1.00 86.75 103 GLN A CA 1
ATOM 783 C C . GLN A 1 103 ? 19.110 -5.179 5.147 1.00 86.75 103 GLN A C 1
ATOM 785 O O . GLN A 1 103 ? 20.316 -5.234 4.915 1.00 86.75 103 GLN A O 1
ATOM 790 N N . ASN A 1 104 ? 18.433 -6.225 5.628 1.00 76.81 104 ASN A N 1
ATOM 791 C CA . ASN A 1 104 ? 19.055 -7.491 6.030 1.00 76.81 104 ASN A CA 1
ATOM 792 C C . ASN A 1 104 ? 19.330 -8.457 4.868 1.00 76.81 104 ASN A C 1
ATOM 794 O O . ASN A 1 104 ? 19.967 -9.495 5.068 1.00 76.81 104 ASN A O 1
ATOM 798 N N . LYS A 1 105 ? 18.898 -8.142 3.640 1.00 58.22 105 LYS A N 1
ATOM 799 C CA . LYS A 1 105 ? 19.330 -8.905 2.468 1.00 58.22 105 LYS A CA 1
ATOM 800 C C . LYS A 1 105 ? 20.732 -8.464 2.042 1.00 58.22 105 LYS A C 1
ATOM 802 O O . LYS A 1 105 ? 20.919 -7.286 1.736 1.00 58.22 105 LYS A O 1
ATOM 807 N N . PRO A 1 106 ? 21.702 -9.390 1.903 1.00 49.28 106 PRO A N 1
ATOM 808 C CA . PRO A 1 106 ? 22.888 -9.083 1.128 1.00 49.28 106 PRO A CA 1
ATOM 809 C C . PRO A 1 106 ? 22.418 -8.700 -0.274 1.00 49.28 106 PRO A C 1
ATOM 811 O O . PRO A 1 106 ? 21.723 -9.470 -0.944 1.00 49.28 106 PRO A O 1
ATOM 814 N N . ILE A 1 107 ? 22.768 -7.487 -0.703 1.00 48.94 107 ILE A N 1
ATOM 815 C CA . ILE A 1 107 ? 22.765 -7.116 -2.113 1.00 48.94 107 ILE A CA 1
ATOM 816 C C . ILE A 1 107 ? 23.571 -8.219 -2.788 1.00 48.94 107 ILE A C 1
ATOM 818 O O . ILE A 1 107 ? 24.786 -8.296 -2.603 1.00 48.94 107 ILE A O 1
ATOM 822 N N . ASN A 1 108 ? 22.901 -9.121 -3.503 1.00 41.91 108 ASN A N 1
ATOM 823 C CA . ASN A 1 108 ? 23.589 -10.051 -4.376 1.00 41.91 108 ASN A CA 1
ATOM 824 C C . ASN A 1 108 ? 24.301 -9.154 -5.389 1.00 41.91 108 ASN A C 1
ATOM 826 O O . ASN A 1 108 ? 23.660 -8.635 -6.307 1.00 41.91 108 ASN A O 1
ATOM 830 N N . LYS A 1 109 ? 25.599 -8.906 -5.165 1.00 42.94 109 LYS A N 1
ATOM 831 C CA . LYS A 1 109 ? 26.524 -8.332 -6.139 1.00 42.94 109 LYS A CA 1
ATOM 832 C C . LYS A 1 109 ? 26.550 -9.298 -7.316 1.00 42.94 109 LYS A C 1
ATOM 834 O O . LYS A 1 109 ? 27.390 -10.181 -7.405 1.00 42.94 109 LYS A O 1
ATOM 839 N N . SER A 1 110 ? 25.541 -9.199 -8.162 1.00 47.94 110 SER A N 1
ATOM 840 C CA . SER A 1 110 ? 25.459 -9.956 -9.393 1.00 47.94 110 SER A CA 1
ATOM 841 C C . SER A 1 110 ? 26.219 -9.115 -10.406 1.00 47.94 110 SER A C 1
ATOM 843 O O . SER A 1 110 ? 25.662 -8.138 -10.901 1.00 47.94 110 SER A O 1
ATOM 845 N N . GLY A 1 111 ? 27.492 -9.443 -10.646 1.00 44.66 111 GLY A N 1
ATOM 846 C CA . GLY A 1 111 ? 28.213 -8.916 -11.808 1.00 44.66 111 GLY A CA 1
ATOM 847 C C . GLY A 1 111 ? 29.645 -8.416 -11.616 1.00 44.66 111 GLY A C 1
ATOM 848 O O . GLY A 1 111 ? 30.041 -7.540 -12.372 1.00 44.66 111 GLY A O 1
ATOM 849 N N . GLU A 1 112 ? 30.430 -8.952 -10.685 1.00 47.62 112 GLU A N 1
ATOM 850 C CA . GLU A 1 112 ? 31.891 -8.950 -10.851 1.00 47.62 112 GLU A CA 1
ATOM 851 C C . GLU A 1 112 ? 32.363 -10.402 -10.751 1.00 47.62 112 GLU A C 1
ATOM 853 O O . GLU A 1 112 ? 31.938 -11.127 -9.853 1.00 47.62 112 GLU A O 1
ATOM 858 N N . ASP A 1 113 ? 33.186 -10.793 -11.721 1.00 45.19 113 ASP A N 1
ATOM 859 C CA . ASP A 1 113 ? 33.809 -12.103 -11.938 1.00 45.19 113 ASP A CA 1
ATOM 860 C C . ASP A 1 113 ? 32.981 -13.170 -12.681 1.00 45.19 113 ASP A C 1
ATOM 862 O O . ASP A 1 113 ? 32.477 -14.140 -12.109 1.00 45.19 113 ASP A O 1
ATOM 866 N N . ALA A 1 114 ? 32.945 -13.021 -14.012 1.00 39.91 114 ALA A N 1
ATOM 867 C CA . ALA A 1 114 ? 33.167 -14.116 -14.964 1.00 39.91 114 ALA A CA 1
ATOM 868 C C . ALA A 1 114 ? 33.788 -13.573 -16.261 1.00 39.91 114 ALA A C 1
ATOM 870 O O . ALA A 1 114 ? 33.244 -12.580 -16.797 1.00 39.91 114 ALA A O 1
#

Sequence (114 aa):
MSARLLQELELEECPQCIATFYAFFVVANDPTQPRNPMVQHHVSRIVACAAARGFTHADVLAGLVGSGQQLSEQALWLGTRLGEFVGAERMQSMVDDMLADLQNKPINKSGEDA

Foldseek 3Di:
DDCVVVVVPPLVDDVPLLVLLLVLLLLCQAPVHDHDVLSVVLNVVLQVLLVVLPLDCSVVLSVCSNVVNSVPPVNSVSSRSSLVSNTDVRSVVSSVVSVVVVVPDDPPPPDDDD

Organism: NCBI:txid2666082

Secondary structure (DSSP, 8-state):
--THHHHT------HHHHHHHHHHHHHHH-TTSPP-HHHHHHHHHHHHHHHHTT---HHHHHHHHHTT-TTSHHHHHHHHHHHHHH-HHHHHHHHHHHHHHHHHS-----SS--

pLDDT: mean 84.59, std 19.16, range [39.09, 98.25]

Radius of gyration: 16.47 Å; chains: 1; bounding box: 57×28×41 Å